Protein AF-A0A929GFA4-F1 (afdb_monomer_lite)

Radius of gyration: 17.67 Å; chains: 1; bounding box: 41×20×49 Å

pLDDT: mean 90.71, std 7.49, range [49.28, 97.69]

Foldseek 3Di:
DDDDWDKAADPDDCPPPDQQRHWIWTQDPVRDTDIDHPPPVVVQVVDPCSVCCPVCVPVNDPVLLVVLVVVVVVVVPVPDDPVVDDDDDVCCPVVVSVVSND

Sequence (102 aa):
MSEKPKIRFPKIDTQHLDQDEEYFYLIESNDKERKILFHEYAEIYKIMGLYEQLFYERLKCNSPSKVAEALKYALSQAQENFTELRVLDLGAGNGIMGEELR

Secondary structure (DSSP, 8-state):
-PPPPPEE--SS--TTS-TTT-EEEEE-TTS-EEEEETT-HHHHTTSTTHHIIIIIIIS---HHHHHHHHHHHHHHHTT--GGG-----TT-TTSHHHHHT-

Structure (mmCIF, N/CA/C/O backbone):
data_AF-A0A929GFA4-F1
#
_entry.id   AF-A0A929GFA4-F1
#
loop_
_atom_site.group_PDB
_atom_site.id
_atom_site.type_symbol
_atom_site.label_atom_id
_atom_site.label_alt_id
_atom_site.label_comp_id
_atom_site.label_asym_id
_atom_site.label_entity_id
_atom_site.label_seq_id
_atom_site.pdbx_PDB_ins_code
_atom_site.Cartn_x
_atom_site.Cartn_y
_atom_site.Cartn_z
_atom_site.occupancy
_atom_site.B_iso_or_equiv
_atom_site.auth_seq_id
_atom_site.auth_comp_id
_atom_site.auth_asym_id
_atom_site.auth_atom_id
_atom_site.pdbx_PDB_model_num
ATOM 1 N N . MET A 1 1 ? 21.297 2.222 4.475 1.00 49.28 1 MET A N 1
ATOM 2 C CA . MET A 1 1 ? 19.993 2.661 3.935 1.00 49.28 1 MET A CA 1
ATOM 3 C C . MET A 1 1 ? 19.913 2.147 2.516 1.00 49.28 1 MET A C 1
ATOM 5 O O . MET A 1 1 ? 20.766 2.519 1.723 1.00 49.28 1 MET A O 1
ATOM 9 N N . SER A 1 2 ? 18.994 1.227 2.232 1.00 64.94 2 SER A N 1
ATOM 10 C CA . SER A 1 2 ? 18.779 0.735 0.868 1.00 64.94 2 SER A CA 1
ATOM 11 C C . SER A 1 2 ? 18.242 1.874 -0.003 1.00 64.94 2 SER A C 1
ATOM 13 O O . SER A 1 2 ? 17.470 2.705 0.478 1.00 64.94 2 SER A O 1
ATOM 15 N N . GLU A 1 3 ? 18.688 1.955 -1.254 1.00 81.31 3 GLU A N 1
ATOM 16 C CA . GLU A 1 3 ? 18.220 2.965 -2.207 1.00 81.31 3 GLU A CA 1
ATOM 17 C C . GLU A 1 3 ? 16.723 2.758 -2.503 1.00 81.31 3 GLU A C 1
ATOM 19 O O . GLU A 1 3 ? 16.266 1.617 -2.606 1.00 81.31 3 GLU A O 1
ATOM 24 N N . LYS A 1 4 ? 15.942 3.845 -2.606 1.00 89.31 4 LYS A N 1
ATOM 25 C CA . LYS A 1 4 ? 14.504 3.744 -2.904 1.00 89.31 4 LYS A CA 1
ATOM 26 C C . LYS A 1 4 ? 14.287 3.175 -4.316 1.00 89.31 4 LYS A C 1
ATOM 28 O O . LYS A 1 4 ? 14.961 3.630 -5.245 1.00 89.31 4 LYS A O 1
ATOM 33 N N . PRO A 1 5 ? 13.319 2.260 -4.513 1.00 92.81 5 PRO A N 1
ATOM 34 C CA . PRO A 1 5 ? 12.939 1.786 -5.838 1.00 92.81 5 PRO A CA 1
ATOM 35 C C . PRO A 1 5 ? 12.612 2.934 -6.802 1.00 92.81 5 PRO A C 1
ATOM 37 O O . PRO A 1 5 ? 11.886 3.881 -6.479 1.00 92.81 5 PRO A O 1
ATOM 40 N N . LYS A 1 6 ? 13.127 2.845 -8.029 1.00 95.44 6 LYS A N 1
ATOM 41 C CA . LYS A 1 6 ? 12.794 3.793 -9.094 1.00 95.44 6 LYS A CA 1
ATOM 42 C C . LYS A 1 6 ? 11.482 3.362 -9.740 1.00 95.44 6 LYS A C 1
ATOM 44 O O . LYS A 1 6 ? 11.412 2.294 -10.340 1.00 95.44 6 LYS A O 1
ATOM 49 N N . ILE A 1 7 ? 10.451 4.197 -9.628 1.00 96.81 7 ILE A N 1
ATOM 50 C CA . ILE A 1 7 ? 9.124 3.916 -10.190 1.00 96.81 7 ILE A CA 1
ATOM 51 C C . ILE A 1 7 ? 8.631 5.042 -11.092 1.00 96.81 7 ILE A C 1
ATOM 53 O O . ILE A 1 7 ? 8.962 6.217 -10.895 1.00 96.81 7 ILE A O 1
ATOM 57 N N . ARG A 1 8 ? 7.770 4.695 -12.046 1.00 96.38 8 ARG A N 1
ATOM 58 C CA . ARG A 1 8 ? 7.103 5.649 -12.929 1.00 96.38 8 ARG A CA 1
ATOM 59 C C . ARG A 1 8 ? 5.649 5.255 -13.164 1.00 96.38 8 ARG A C 1
ATOM 61 O O . ARG A 1 8 ? 5.358 4.105 -13.469 1.00 96.38 8 ARG A O 1
ATOM 68 N N . PHE A 1 9 ? 4.750 6.228 -13.070 1.00 96.00 9 PHE A N 1
ATOM 69 C CA . PHE A 1 9 ? 3.349 6.043 -13.441 1.00 96.00 9 PHE A CA 1
ATOM 70 C C . PHE A 1 9 ? 3.157 6.157 -14.960 1.00 96.00 9 PHE A C 1
ATOM 72 O O . PHE A 1 9 ? 3.975 6.805 -15.630 1.00 96.00 9 PHE A O 1
ATOM 79 N N . PRO A 1 10 ? 2.115 5.524 -15.523 1.00 94.50 10 PRO A N 1
ATOM 80 C CA . PRO A 1 10 ? 1.748 5.730 -16.917 1.00 94.50 10 PRO A CA 1
ATOM 81 C C . PRO A 1 10 ? 1.530 7.221 -17.214 1.00 94.50 10 PRO A C 1
ATOM 83 O O . PRO A 1 10 ? 1.016 7.969 -16.390 1.00 94.50 10 PRO A O 1
ATOM 86 N N . LYS A 1 11 ? 1.955 7.658 -18.405 1.00 91.69 11 LYS A N 1
ATOM 87 C CA . LYS A 1 11 ? 1.758 9.039 -18.894 1.00 91.69 11 LYS A CA 1
ATOM 88 C C . LYS A 1 11 ? 0.461 9.213 -19.693 1.00 91.69 11 LYS A C 1
ATOM 90 O O . LYS A 1 11 ? 0.213 10.293 -20.218 1.00 91.69 11 LYS A O 1
ATOM 95 N N . ILE A 1 12 ? -0.298 8.135 -19.851 1.00 90.50 12 ILE A N 1
ATOM 96 C CA . ILE A 1 12 ? -1.580 8.115 -20.552 1.00 90.50 12 ILE A CA 1
ATOM 97 C C . ILE A 1 12 ? -2.713 8.345 -19.552 1.00 90.50 12 ILE A C 1
ATOM 99 O O . ILE A 1 12 ? -2.528 8.131 -18.353 1.00 90.50 12 ILE A O 1
ATOM 103 N N . ASP A 1 13 ? -3.875 8.767 -20.047 1.00 88.56 13 ASP A N 1
ATOM 104 C CA . ASP A 1 13 ? -5.080 8.765 -19.224 1.00 88.56 13 ASP A CA 1
ATOM 105 C C . ASP A 1 13 ? -5.430 7.321 -18.851 1.00 88.56 13 ASP A C 1
ATOM 107 O O . ASP A 1 13 ? -5.421 6.434 -19.702 1.00 88.56 13 ASP A O 1
ATOM 111 N N . THR A 1 14 ? -5.681 7.098 -17.568 1.00 88.81 14 THR A N 1
ATOM 112 C CA . THR A 1 14 ? -5.918 5.778 -16.972 1.00 88.81 14 THR A CA 1
ATOM 113 C C . THR A 1 14 ? -7.205 5.731 -16.158 1.00 88.81 14 THR A C 1
ATOM 115 O O . THR A 1 14 ? -7.504 4.706 -15.570 1.00 88.81 14 THR A O 1
ATOM 118 N N . GLN A 1 15 ? -8.020 6.793 -16.175 1.00 87.69 15 GLN A N 1
ATOM 119 C CA . GLN A 1 15 ? -9.286 6.849 -15.425 1.00 87.69 15 GLN A CA 1
ATOM 120 C C . GLN A 1 15 ? -10.327 5.808 -15.861 1.00 87.69 15 GLN A C 1
ATOM 122 O O . GLN A 1 15 ? -11.312 5.600 -15.162 1.00 87.69 15 GLN A O 1
ATOM 127 N N . HIS A 1 16 ? -10.140 5.211 -17.037 1.00 91.00 16 HIS A N 1
ATOM 128 C CA . HIS A 1 16 ? -11.007 4.170 -17.580 1.00 91.00 16 HIS A CA 1
ATOM 129 C C . HIS A 1 16 ? -10.553 2.754 -17.214 1.00 91.00 16 HIS A C 1
ATOM 131 O O . HIS A 1 16 ? -11.247 1.814 -17.582 1.00 91.00 16 HIS A O 1
ATOM 137 N N . LEU A 1 17 ? -9.381 2.604 -16.588 1.00 91.38 17 LEU A N 1
ATOM 138 C CA . LEU A 1 17 ? -8.891 1.302 -16.156 1.00 91.38 17 LEU A CA 1
ATOM 139 C C . LEU A 1 17 ? -9.694 0.838 -14.947 1.00 91.38 17 LEU A C 1
ATOM 141 O O . LEU A 1 17 ? -9.932 1.617 -14.020 1.00 91.38 17 LEU A O 1
ATOM 145 N N . ASP A 1 18 ? -10.064 -0.436 -14.951 1.00 91.44 18 ASP A N 1
ATOM 146 C CA . ASP A 1 18 ? -10.572 -1.085 -13.751 1.00 91.44 18 ASP A CA 1
ATOM 147 C C . ASP A 1 18 ? -9.430 -1.308 -12.745 1.00 91.44 18 ASP A C 1
ATOM 149 O O . ASP A 1 18 ? -8.245 -1.275 -13.086 1.00 91.44 18 ASP A O 1
ATOM 153 N N . GLN A 1 19 ? -9.780 -1.527 -11.475 1.00 84.12 19 GLN A N 1
ATOM 154 C CA . GLN A 1 19 ? -8.800 -1.646 -10.385 1.00 84.12 19 GLN A CA 1
ATOM 155 C C . GLN A 1 19 ? -7.751 -2.741 -10.649 1.00 84.12 19 GLN A C 1
ATOM 157 O O . GLN A 1 19 ? -6.571 -2.564 -10.355 1.00 84.12 19 GLN A O 1
ATOM 162 N N . ASP A 1 20 ? -8.147 -3.858 -11.258 1.00 90.44 20 ASP A N 1
ATOM 163 C CA . ASP A 1 20 ? -7.256 -4.963 -11.617 1.00 90.44 20 ASP A CA 1
ATOM 164 C C . ASP A 1 20 ? -6.400 -4.695 -12.867 1.00 90.44 20 ASP A C 1
ATOM 166 O O . ASP A 1 20 ? -5.459 -5.444 -13.139 1.00 90.44 20 ASP A O 1
ATOM 170 N N . GLU A 1 21 ? -6.657 -3.605 -13.590 1.00 93.62 21 GLU A N 1
ATOM 171 C CA . GLU A 1 21 ? -5.893 -3.180 -14.763 1.00 93.62 21 GLU A CA 1
ATOM 172 C C . GLU A 1 21 ? -4.880 -2.068 -14.453 1.00 93.62 21 GLU A C 1
ATOM 174 O O . GLU A 1 21 ? -3.940 -1.856 -15.232 1.00 93.62 21 GLU A O 1
ATOM 179 N N . GLU A 1 22 ? -5.038 -1.362 -13.328 1.00 94.94 22 GLU A N 1
ATOM 180 C CA . GLU A 1 22 ? -4.155 -0.275 -12.905 1.00 94.94 22 GLU A CA 1
ATOM 181 C C . GLU A 1 22 ? -2.714 -0.751 -12.674 1.00 94.94 22 GLU A C 1
ATOM 183 O O . GLU A 1 22 ? -2.448 -1.843 -12.160 1.00 94.94 22 GLU A O 1
ATOM 188 N N . TYR A 1 23 ? -1.738 0.080 -13.055 1.00 96.88 23 TYR A N 1
ATOM 189 C CA . TYR A 1 23 ? -0.342 -0.346 -13.100 1.00 96.88 23 TYR A CA 1
ATOM 190 C C . TYR A 1 23 ? 0.678 0.783 -12.950 1.00 96.88 23 TYR A C 1
ATOM 192 O O . TYR A 1 23 ? 0.403 1.967 -13.149 1.00 96.88 23 TYR A O 1
ATOM 200 N N . PHE A 1 24 ? 1.923 0.387 -12.691 1.00 97.38 24 PHE A N 1
ATOM 201 C CA . PHE A 1 24 ? 3.104 1.245 -12.737 1.00 97.38 24 PHE A CA 1
ATOM 202 C C . PHE A 1 24 ? 4.279 0.528 -13.405 1.00 97.38 24 PHE A C 1
ATOM 204 O O . PHE A 1 24 ? 4.239 -0.671 -13.685 1.00 97.38 24 PHE A O 1
ATOM 211 N N . TYR A 1 25 ? 5.340 1.284 -13.667 1.00 97.69 25 TYR A N 1
ATOM 212 C CA . TYR A 1 25 ? 6.609 0.759 -14.144 1.00 97.69 25 TYR A CA 1
ATOM 213 C C . TYR A 1 25 ? 7.648 0.815 -13.031 1.00 97.69 25 TYR A C 1
ATOM 215 O O . TYR A 1 25 ? 7.909 1.886 -12.476 1.00 97.69 25 TYR A O 1
ATOM 223 N N . LEU A 1 26 ? 8.268 -0.324 -12.747 1.00 97.19 26 LEU A N 1
ATOM 224 C CA . LEU A 1 26 ? 9.512 -0.411 -11.996 1.00 97.19 26 LEU A CA 1
ATOM 225 C C . LEU A 1 26 ? 10.684 -0.238 -12.970 1.00 97.19 26 LEU A C 1
ATOM 227 O O . LEU A 1 26 ? 10.734 -0.918 -13.995 1.00 97.19 26 LEU A O 1
ATOM 231 N N . ILE A 1 27 ? 11.610 0.667 -12.658 1.00 96.50 27 ILE A N 1
ATOM 232 C CA . ILE A 1 27 ? 12.831 0.883 -13.440 1.00 96.50 27 ILE A CA 1
ATOM 233 C C . ILE A 1 27 ? 13.946 0.040 -12.819 1.00 96.50 27 ILE A C 1
ATOM 235 O O . ILE A 1 27 ? 14.400 0.317 -11.706 1.00 96.50 27 ILE A O 1
ATOM 239 N N . GLU A 1 28 ? 14.358 -1.007 -13.525 1.00 92.06 28 GLU A N 1
ATOM 240 C CA . GLU A 1 28 ? 15.418 -1.915 -13.095 1.00 92.06 28 GLU A CA 1
ATOM 241 C C . GLU A 1 28 ? 16.808 -1.272 -13.237 1.00 92.06 28 GLU A C 1
ATOM 243 O O . GLU A 1 28 ? 16.994 -0.259 -13.910 1.00 92.06 28 GLU A O 1
ATOM 248 N N . SER A 1 29 ? 17.827 -1.877 -12.620 1.00 89.62 29 SER A N 1
ATOM 249 C CA . SER A 1 29 ? 19.209 -1.364 -12.635 1.00 89.62 29 SER A CA 1
ATOM 250 C C . SER A 1 29 ? 19.840 -1.273 -14.031 1.00 89.62 29 SER A C 1
ATOM 252 O O . SER A 1 29 ? 20.858 -0.612 -14.195 1.00 89.62 29 SER A O 1
ATOM 254 N N . ASN A 1 30 ? 19.265 -1.956 -15.020 1.00 92.38 30 ASN A N 1
ATOM 255 C CA . ASN A 1 30 ? 19.671 -1.939 -16.428 1.00 92.38 30 ASN A CA 1
ATOM 256 C C . ASN A 1 30 ? 18.843 -0.943 -17.274 1.00 92.38 30 ASN A C 1
ATOM 258 O O . ASN A 1 30 ? 18.817 -1.073 -18.497 1.00 92.38 30 ASN A O 1
ATOM 262 N N . ASP A 1 31 ? 18.115 -0.028 -16.623 1.00 92.44 31 ASP A N 1
ATOM 263 C CA . ASP A 1 31 ? 17.179 0.938 -17.213 1.00 92.44 31 ASP A CA 1
ATOM 264 C C . ASP A 1 31 ? 15.997 0.317 -17.982 1.00 92.44 31 ASP A C 1
ATOM 266 O O . ASP A 1 31 ? 1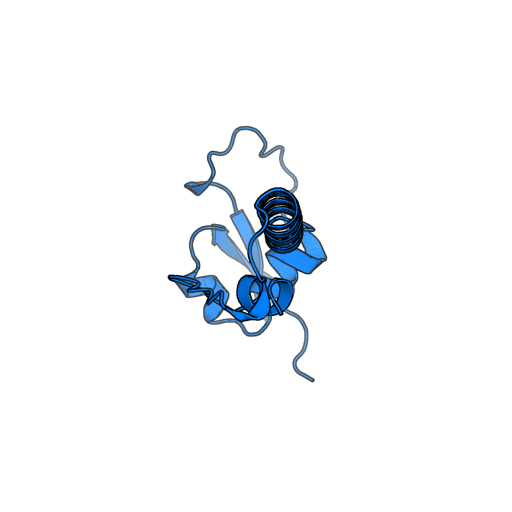5.263 1.018 -18.683 1.00 92.44 31 ASP A O 1
ATOM 270 N N . LYS A 1 32 ? 15.757 -0.994 -17.837 1.00 94.81 32 LYS A N 1
ATOM 271 C CA . LYS A 1 32 ? 14.545 -1.627 -18.359 1.00 94.81 32 LYS A CA 1
ATOM 272 C C . LYS A 1 32 ? 13.358 -1.344 -17.460 1.00 94.81 32 LYS A C 1
ATOM 274 O O . LYS A 1 32 ? 13.463 -1.238 -16.240 1.00 94.81 32 LYS A O 1
ATOM 279 N N . GLU A 1 33 ? 12.201 -1.276 -18.098 1.00 95.62 33 GLU A N 1
ATOM 280 C CA . GLU A 1 33 ? 10.935 -1.039 -17.431 1.00 95.62 33 GLU A CA 1
ATOM 281 C C . GLU A 1 33 ? 10.168 -2.344 -17.309 1.00 95.62 33 GLU A C 1
ATOM 283 O O . GLU A 1 33 ? 9.867 -3.002 -18.307 1.00 95.62 33 GLU A O 1
ATOM 288 N N . ARG A 1 34 ? 9.808 -2.692 -16.079 1.00 96.56 34 ARG A N 1
ATOM 289 C CA . ARG A 1 34 ? 8.902 -3.795 -15.792 1.00 96.56 34 ARG A CA 1
ATOM 290 C C . ARG A 1 34 ? 7.542 -3.229 -15.405 1.00 96.56 34 ARG A C 1
ATOM 292 O O . ARG A 1 34 ? 7.438 -2.504 -14.418 1.00 96.56 34 ARG A O 1
ATOM 299 N N . LYS A 1 35 ? 6.506 -3.555 -16.182 1.00 96.81 35 LYS A N 1
ATOM 300 C CA . LYS A 1 35 ? 5.112 -3.258 -15.823 1.00 96.81 35 LYS A CA 1
ATOM 301 C C . LYS A 1 35 ? 4.684 -4.193 -14.687 1.00 96.81 35 LYS A C 1
ATOM 303 O O . LYS A 1 35 ? 4.907 -5.396 -14.792 1.00 96.81 35 LYS A O 1
ATOM 308 N N . ILE A 1 36 ? 4.101 -3.630 -13.634 1.00 97.12 36 ILE A N 1
ATOM 309 C CA . ILE A 1 36 ? 3.534 -4.354 -12.489 1.00 97.12 36 ILE A CA 1
ATOM 310 C C . ILE A 1 36 ? 2.148 -3.764 -12.219 1.00 97.12 36 ILE A C 1
ATOM 312 O O . ILE A 1 36 ? 2.004 -2.535 -12.191 1.00 97.12 36 ILE A O 1
ATOM 316 N N . LEU A 1 37 ? 1.139 -4.616 -12.057 1.00 96.94 37 LEU A N 1
ATOM 317 C CA . LEU A 1 37 ? -0.217 -4.188 -11.705 1.00 96.94 37 LEU A CA 1
ATOM 318 C C . LEU A 1 37 ? -0.294 -3.849 -10.211 1.00 96.94 37 LEU A C 1
ATOM 320 O O . LEU A 1 37 ? 0.405 -4.449 -9.392 1.00 96.94 37 LEU A O 1
ATOM 324 N N . PHE A 1 38 ? -1.164 -2.920 -9.817 1.00 95.38 38 PHE A N 1
ATOM 325 C CA . PHE A 1 38 ? -1.317 -2.554 -8.401 1.00 95.38 38 PHE A CA 1
ATOM 326 C C . PHE A 1 38 ? -1.818 -3.707 -7.527 1.00 95.38 38 PHE A C 1
ATOM 328 O O . PHE A 1 38 ? -1.460 -3.773 -6.352 1.00 95.38 38 PHE A O 1
ATOM 335 N N . HIS A 1 39 ? -2.557 -4.652 -8.109 1.00 93.62 39 HIS A N 1
ATOM 336 C CA . HIS A 1 39 ? -3.064 -5.838 -7.418 1.00 93.62 39 HIS A CA 1
ATOM 337 C C . HIS A 1 39 ? -2.083 -7.025 -7.412 1.00 93.62 39 HIS A C 1
ATOM 339 O O . HIS A 1 39 ? -2.340 -8.037 -6.759 1.00 93.62 39 HIS A O 1
ATOM 345 N N . GLU A 1 40 ? -0.913 -6.910 -8.052 1.00 95.12 40 GLU A N 1
ATOM 346 C CA . GLU A 1 40 ? 0.166 -7.903 -7.958 1.00 95.12 40 GLU A CA 1
ATOM 347 C C . GLU A 1 40 ? 0.969 -7.736 -6.653 1.00 95.12 40 GLU A C 1
ATOM 349 O O . GLU A 1 40 ? 2.194 -7.590 -6.649 1.00 95.12 40 GLU A O 1
ATOM 354 N N . TYR A 1 41 ? 0.285 -7.785 -5.505 1.00 92.62 41 TYR A N 1
ATOM 355 C CA . TYR A 1 41 ? 0.896 -7.591 -4.183 1.00 92.62 41 TYR A CA 1
ATOM 356 C C . TYR A 1 41 ? 2.064 -8.543 -3.915 1.00 92.62 41 TYR A C 1
ATOM 358 O O . TYR A 1 41 ? 3.051 -8.153 -3.294 1.00 92.62 41 TYR A O 1
ATOM 366 N N . ALA A 1 42 ? 1.993 -9.775 -4.426 1.00 93.38 42 ALA A N 1
ATOM 367 C CA . ALA A 1 42 ? 3.076 -10.747 -4.309 1.00 93.38 42 ALA A CA 1
ATOM 368 C C . ALA A 1 42 ? 4.381 -10.262 -4.965 1.00 93.38 42 ALA A C 1
ATOM 370 O O . ALA A 1 42 ? 5.460 -10.585 -4.476 1.00 93.38 42 ALA A O 1
ATOM 371 N N . GLU A 1 43 ? 4.305 -9.484 -6.048 1.00 95.06 43 GLU A N 1
ATOM 372 C CA . GLU A 1 43 ? 5.478 -8.880 -6.687 1.00 95.06 43 GLU A CA 1
ATOM 373 C C . GLU A 1 43 ? 5.930 -7.623 -5.947 1.00 95.06 43 GLU A C 1
ATOM 375 O O . GLU A 1 43 ? 7.125 -7.442 -5.717 1.00 95.06 43 GLU A O 1
ATOM 380 N N . ILE A 1 44 ? 4.982 -6.787 -5.517 1.00 95.00 44 ILE A N 1
ATOM 381 C CA . ILE A 1 44 ? 5.274 -5.548 -4.788 1.00 95.00 44 ILE A CA 1
ATOM 382 C C . ILE A 1 44 ? 6.004 -5.850 -3.471 1.00 95.00 44 ILE A C 1
ATOM 384 O O . ILE A 1 44 ? 7.032 -5.237 -3.188 1.00 95.00 44 ILE A O 1
ATOM 388 N N . TYR A 1 45 ? 5.541 -6.838 -2.697 1.00 92.88 45 TYR A N 1
ATOM 389 C CA . TYR A 1 45 ? 6.136 -7.195 -1.405 1.00 92.88 45 TYR A CA 1
ATOM 390 C C . TYR A 1 45 ? 7.514 -7.859 -1.498 1.00 92.88 45 TYR A C 1
ATOM 392 O O . TYR A 1 45 ? 8.235 -7.897 -0.501 1.00 92.88 45 TYR A O 1
ATOM 400 N N . LYS A 1 46 ? 7.936 -8.338 -2.677 1.00 93.81 46 LYS A N 1
ATOM 401 C CA . LYS A 1 46 ? 9.319 -8.811 -2.878 1.00 93.81 46 LYS A CA 1
ATOM 402 C C . LYS A 1 46 ? 10.332 -7.669 -2.817 1.00 93.81 46 LYS A C 1
ATOM 404 O O . LYS A 1 46 ? 11.518 -7.920 -2.606 1.00 93.81 46 LYS A O 1
ATOM 409 N N . ILE A 1 47 ? 9.886 -6.429 -3.018 1.00 93.69 47 ILE A N 1
ATOM 410 C CA . ILE A 1 47 ? 10.741 -5.250 -3.081 1.00 93.69 47 ILE A CA 1
ATOM 411 C C . ILE A 1 47 ? 10.505 -4.417 -1.825 1.00 93.69 47 ILE A C 1
ATOM 413 O O . ILE A 1 47 ? 9.470 -3.778 -1.646 1.00 93.69 47 ILE A O 1
ATOM 417 N N . MET A 1 48 ? 11.503 -4.415 -0.946 1.00 92.31 48 MET A N 1
ATOM 418 C CA . MET A 1 48 ? 11.452 -3.695 0.321 1.00 92.31 48 MET A CA 1
ATOM 419 C C . MET A 1 48 ? 11.143 -2.203 0.114 1.00 92.31 48 MET A C 1
ATOM 421 O O . MET A 1 48 ? 11.836 -1.520 -0.640 1.00 92.31 48 MET A O 1
ATOM 425 N N . GLY A 1 49 ? 10.119 -1.702 0.808 1.00 92.31 49 GLY A N 1
ATOM 426 C CA . GLY A 1 49 ? 9.709 -0.294 0.782 1.00 92.31 49 GLY A CA 1
ATOM 427 C C . GLY A 1 49 ? 8.875 0.124 -0.434 1.00 92.31 49 GLY A C 1
ATOM 428 O O . GLY A 1 49 ? 8.448 1.277 -0.506 1.00 92.31 49 GLY A O 1
ATOM 429 N N . LEU A 1 50 ? 8.644 -0.770 -1.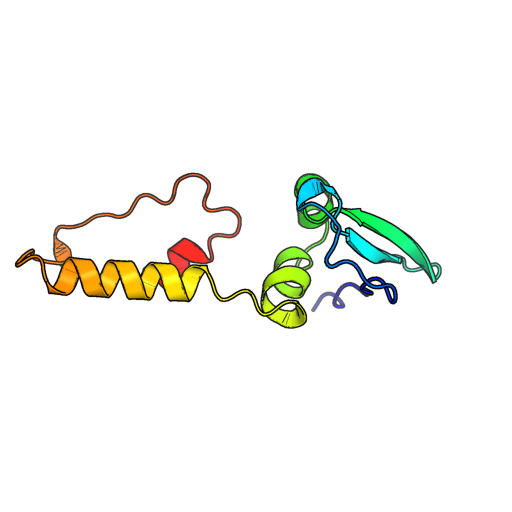405 1.00 95.19 50 LEU A N 1
ATOM 430 C CA . LEU A 1 50 ? 7.920 -0.420 -2.627 1.00 95.19 50 LEU A CA 1
ATOM 431 C C . LEU A 1 50 ? 6.438 -0.145 -2.361 1.00 95.19 50 LEU A C 1
ATOM 433 O O . LEU A 1 50 ? 5.890 0.795 -2.931 1.00 95.19 50 LEU A O 1
ATOM 437 N N . TYR A 1 51 ? 5.802 -0.927 -1.487 1.00 94.94 51 TYR A N 1
ATOM 438 C CA . TYR A 1 51 ? 4.394 -0.749 -1.129 1.00 94.94 51 TYR A CA 1
ATOM 439 C C . TYR A 1 51 ? 4.153 0.623 -0.481 1.00 94.94 51 TYR A C 1
ATOM 441 O O . TYR A 1 51 ? 3.281 1.381 -0.908 1.00 94.94 51 TYR A O 1
ATOM 449 N N . GLU A 1 52 ? 4.981 0.982 0.500 1.00 93.56 52 GLU A N 1
ATOM 450 C CA . GLU A 1 52 ? 4.919 2.256 1.216 1.00 93.56 52 GLU A CA 1
ATOM 451 C C . GLU A 1 52 ? 5.154 3.433 0.266 1.00 93.56 52 GLU A C 1
ATOM 453 O O . GLU A 1 52 ? 4.376 4.392 0.239 1.00 93.56 52 GLU A O 1
ATOM 458 N N . GLN A 1 53 ? 6.193 3.338 -0.568 1.00 95.31 53 GLN A N 1
ATOM 459 C CA . GLN A 1 53 ? 6.499 4.361 -1.561 1.00 95.31 53 GLN A CA 1
ATOM 460 C C . GLN A 1 53 ? 5.343 4.548 -2.548 1.00 95.31 53 GLN A C 1
ATOM 462 O O . GLN A 1 53 ? 4.975 5.681 -2.861 1.00 95.31 53 GLN A O 1
ATOM 467 N N . LEU A 1 54 ? 4.782 3.453 -3.061 1.00 95.44 54 LEU A N 1
ATOM 468 C CA . LEU A 1 54 ? 3.749 3.495 -4.084 1.00 95.44 54 LEU A CA 1
ATOM 469 C C . LEU A 1 54 ? 2.458 4.102 -3.536 1.00 95.44 54 LEU A C 1
ATOM 471 O O . LEU A 1 54 ? 2.009 5.140 -4.024 1.00 95.44 54 LEU A O 1
ATOM 475 N N . PHE A 1 55 ? 1.890 3.486 -2.502 1.00 94.44 55 PHE A N 1
ATOM 476 C CA . PHE A 1 55 ? 0.550 3.825 -2.042 1.00 94.44 55 PHE A CA 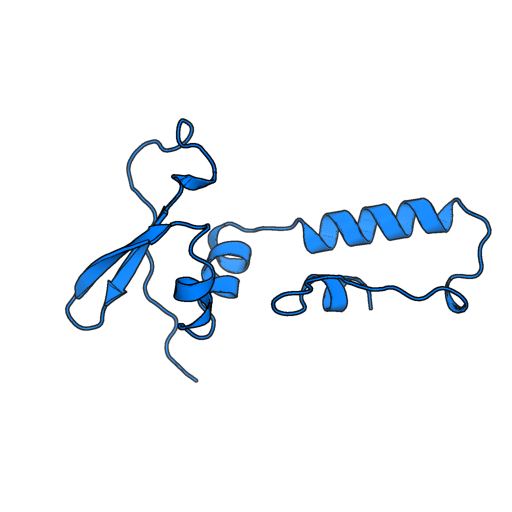1
ATOM 477 C C . PHE A 1 55 ? 0.540 5.046 -1.124 1.00 94.44 55 PHE A C 1
ATOM 479 O O . PHE A 1 55 ? -0.291 5.930 -1.308 1.00 94.44 55 PHE A O 1
ATOM 486 N N . TYR A 1 56 ? 1.482 5.167 -0.190 1.00 92.38 56 TYR A N 1
ATOM 487 C CA . TYR A 1 56 ? 1.440 6.223 0.830 1.00 92.38 56 TYR A CA 1
ATOM 488 C C . TYR A 1 56 ? 2.252 7.450 0.430 1.00 92.38 56 TYR A C 1
ATOM 490 O O . TYR A 1 56 ? 1.783 8.583 0.553 1.00 92.38 56 TYR A O 1
ATOM 498 N N . GLU A 1 57 ? 3.464 7.266 -0.097 1.00 93.94 57 GLU A N 1
ATOM 499 C CA . GLU A 1 57 ? 4.303 8.415 -0.443 1.00 93.94 57 GLU A CA 1
ATOM 500 C C . 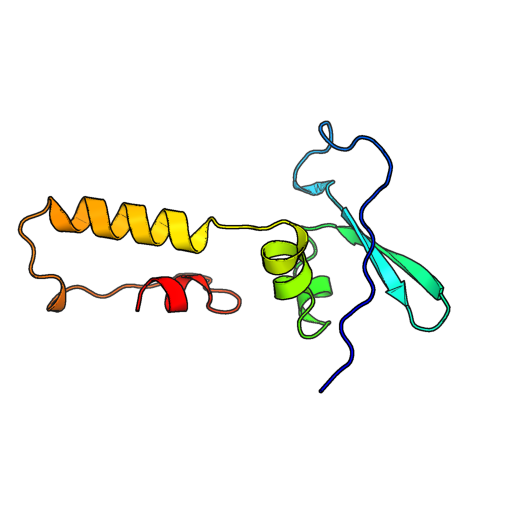GLU A 1 57 ? 3.899 9.061 -1.770 1.00 93.94 57 GLU A C 1
ATOM 502 O O . GLU A 1 57 ? 3.930 10.289 -1.880 1.00 93.94 57 GLU A O 1
ATOM 507 N N . ARG A 1 58 ? 3.558 8.261 -2.786 1.00 95.12 58 ARG A N 1
ATOM 508 C CA . ARG A 1 58 ? 3.348 8.738 -4.161 1.00 95.12 58 ARG A CA 1
ATOM 509 C C . ARG A 1 58 ? 1.874 8.924 -4.493 1.00 95.12 58 ARG A C 1
ATOM 511 O O . ARG A 1 58 ? 1.518 10.010 -4.938 1.00 95.12 58 ARG A O 1
ATOM 518 N N . LEU A 1 59 ? 1.043 7.912 -4.245 1.00 93.44 59 LEU A N 1
ATOM 519 C CA . LEU A 1 59 ? -0.408 7.977 -4.467 1.00 93.44 59 LEU A CA 1
ATOM 520 C C . LEU A 1 59 ? -1.171 8.638 -3.311 1.00 93.44 59 LEU A C 1
ATOM 522 O O . LEU A 1 59 ? -2.343 8.958 -3.469 1.00 93.44 59 LEU A O 1
ATOM 526 N N . LYS A 1 60 ? -0.504 8.901 -2.179 1.00 94.75 60 LYS A N 1
ATOM 527 C CA . LYS A 1 60 ? -1.077 9.614 -1.023 1.00 94.75 60 LYS A CA 1
ATOM 528 C C . LYS A 1 60 ? -2.328 8.943 -0.448 1.00 94.75 60 LYS A C 1
ATOM 530 O O . LYS A 1 60 ? -3.241 9.628 0.010 1.00 94.75 60 LYS A O 1
ATOM 535 N N . CYS A 1 61 ? -2.352 7.611 -0.438 1.00 93.19 61 CYS A N 1
ATOM 536 C CA . CYS A 1 61 ? -3.374 6.836 0.250 1.00 93.19 61 CYS A CA 1
ATOM 537 C C . CYS A 1 61 ? -3.483 7.291 1.711 1.00 93.19 61 CYS A C 1
ATOM 539 O O . CYS A 1 61 ? -2.490 7.340 2.439 1.00 93.19 61 CYS A O 1
ATOM 541 N N . ASN A 1 62 ? -4.702 7.627 2.124 1.00 93.69 62 ASN A N 1
ATOM 542 C CA . ASN A 1 62 ? -5.036 8.089 3.469 1.00 93.69 62 ASN A CA 1
ATOM 543 C C . ASN A 1 62 ? -6.150 7.248 4.117 1.00 93.69 62 ASN A C 1
ATOM 545 O O . ASN A 1 62 ? -6.664 7.617 5.174 1.00 93.69 62 ASN A O 1
ATOM 549 N N . SER A 1 63 ? -6.524 6.124 3.495 1.00 91.81 63 SER A N 1
ATOM 550 C CA . SER A 1 63 ? -7.624 5.272 3.947 1.00 91.81 63 SER A CA 1
ATOM 551 C C . SER A 1 63 ? -7.449 4.765 5.382 1.00 91.81 63 SER A C 1
ATOM 553 O O . SER A 1 63 ? -8.424 4.863 6.124 1.00 91.81 63 SER A O 1
ATOM 555 N N . PRO A 1 64 ? -6.260 4.304 5.833 1.00 93.50 64 PRO A N 1
ATOM 556 C CA . PRO A 1 64 ? -6.098 3.830 7.210 1.00 93.50 64 PRO A CA 1
ATOM 557 C C . PRO A 1 64 ? -6.449 4.894 8.254 1.00 93.50 64 PRO A C 1
ATOM 559 O O . PRO A 1 64 ? -7.275 4.653 9.131 1.00 93.50 64 PRO A O 1
ATOM 562 N N . SER A 1 65 ? -5.924 6.110 8.081 1.00 94.81 65 SER A N 1
ATOM 563 C CA . SER A 1 65 ? -6.221 7.244 8.959 1.00 94.81 65 SER A CA 1
ATOM 564 C C . SER A 1 65 ? -7.709 7.612 8.931 1.00 94.81 65 SER A C 1
ATOM 566 O O . SER A 1 65 ? -8.337 7.764 9.976 1.00 94.81 65 SER A O 1
ATOM 568 N N . LYS A 1 66 ? -8.329 7.657 7.742 1.00 96.25 66 LYS A N 1
ATOM 569 C CA . LYS A 1 66 ? -9.767 7.954 7.606 1.00 96.25 66 LYS A CA 1
ATOM 570 C C . LYS A 1 66 ? -10.656 6.921 8.295 1.00 96.25 66 LYS A C 1
ATOM 572 O O . LYS A 1 66 ? -11.643 7.290 8.930 1.00 96.25 66 LYS A O 1
ATOM 577 N N . VAL A 1 67 ? -10.316 5.640 8.181 1.00 94.94 67 VAL A N 1
ATOM 578 C CA . VAL A 1 67 ? -11.050 4.551 8.836 1.00 94.94 67 VAL A CA 1
ATOM 579 C C . VAL A 1 67 ? -10.861 4.608 10.353 1.00 94.94 67 VAL A C 1
ATOM 581 O O . VAL A 1 67 ? -11.844 4.489 11.084 1.00 94.94 67 VAL A O 1
ATOM 584 N N . ALA A 1 68 ? -9.640 4.852 10.836 1.00 94.19 68 ALA A N 1
ATOM 585 C CA . ALA A 1 68 ? -9.359 4.999 12.263 1.00 94.19 68 ALA A CA 1
ATOM 586 C C . ALA A 1 68 ? -10.126 6.185 12.877 1.00 94.19 68 ALA A C 1
ATOM 588 O O . ALA A 1 68 ? -10.766 6.040 13.921 1.00 94.19 68 ALA A O 1
ATOM 589 N N . GLU A 1 69 ? -10.142 7.338 12.197 1.00 95.06 69 GLU A N 1
ATOM 590 C CA . GLU A 1 69 ? -10.926 8.517 12.589 1.00 95.06 69 GLU A CA 1
ATOM 591 C C . GLU A 1 69 ? -12.425 8.201 12.675 1.00 95.06 69 GLU A C 1
ATOM 593 O O . GLU A 1 69 ? -13.076 8.538 13.668 1.00 95.06 69 GLU A O 1
ATOM 598 N N . ALA A 1 70 ? -12.976 7.529 11.659 1.00 94.44 70 ALA A N 1
ATOM 599 C CA . ALA A 1 70 ? -14.388 7.160 11.623 1.00 94.44 70 ALA A CA 1
ATOM 600 C C . ALA A 1 70 ? -14.757 6.190 12.756 1.00 94.44 70 ALA A C 1
ATOM 602 O O . ALA A 1 70 ? -15.779 6.378 13.421 1.00 94.44 70 ALA A O 1
ATOM 603 N N . LEU A 1 71 ? -13.908 5.193 13.022 1.00 91.75 71 LEU A N 1
ATOM 604 C CA . LEU A 1 71 ? -14.103 4.254 14.124 1.00 91.75 71 LEU A CA 1
ATOM 605 C C . LEU A 1 71 ? -14.070 4.974 15.476 1.00 91.75 71 LEU A C 1
ATOM 607 O O . LEU A 1 71 ? -14.965 4.784 16.299 1.00 91.75 71 LEU A O 1
ATOM 611 N N . LYS A 1 72 ? -13.081 5.846 15.692 1.00 89.50 72 LYS A N 1
ATOM 612 C CA . LYS A 1 72 ? -12.967 6.650 16.915 1.00 89.50 72 LYS A CA 1
ATOM 613 C C . LYS A 1 72 ? -14.192 7.535 17.125 1.00 89.50 72 LYS A C 1
ATOM 615 O O . LYS A 1 72 ? -14.685 7.644 18.247 1.00 89.50 72 LYS A O 1
ATOM 620 N N . TYR A 1 73 ? -14.704 8.142 16.055 1.00 91.44 73 TYR A N 1
ATOM 621 C CA . TYR A 1 73 ? -15.923 8.938 16.118 1.00 91.44 73 TYR A CA 1
ATOM 622 C C . TYR A 1 73 ? -17.125 8.081 16.532 1.00 91.44 73 TYR A C 1
ATOM 624 O O . TYR A 1 73 ? -17.797 8.427 17.502 1.00 91.44 73 TYR A O 1
ATOM 632 N N . ALA A 1 74 ? -17.356 6.941 15.879 1.00 90.81 74 ALA A N 1
ATOM 633 C CA . ALA A 1 74 ? -18.465 6.049 16.213 1.00 90.81 74 ALA A CA 1
ATOM 634 C C . ALA A 1 74 ? -18.401 5.552 17.669 1.00 90.81 74 ALA A C 1
ATOM 636 O O . ALA A 1 74 ? -19.407 5.584 18.378 1.00 90.81 74 ALA A O 1
ATOM 637 N N . LEU A 1 75 ? -17.210 5.174 18.141 1.00 88.31 75 LEU A N 1
ATOM 638 C CA . LEU A 1 75 ? -16.997 4.749 19.525 1.00 88.31 75 LEU A CA 1
ATOM 639 C C . LEU A 1 75 ? -17.207 5.880 20.534 1.00 88.31 75 LEU A C 1
ATOM 641 O O . LEU A 1 75 ? -17.677 5.609 21.624 1.00 88.31 75 LEU A O 1
ATOM 645 N N . SER A 1 76 ? -16.921 7.140 20.190 1.00 86.2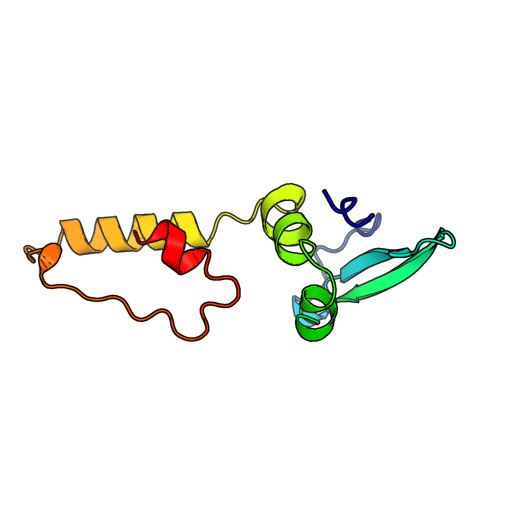5 76 SER A N 1
ATOM 646 C CA . SER A 1 76 ? -17.187 8.271 21.096 1.00 86.25 76 SER A CA 1
ATOM 647 C C . SER A 1 76 ? -18.680 8.519 21.348 1.00 86.25 76 SER A C 1
ATOM 649 O O . SER A 1 76 ? -19.039 9.172 22.325 1.00 86.25 76 SER A O 1
ATOM 651 N N . GLN A 1 77 ? -19.544 8.045 20.442 1.00 87.75 77 GLN A N 1
ATOM 652 C CA . GLN A 1 77 ? -20.998 8.198 20.538 1.00 87.75 77 GLN A CA 1
ATOM 653 C C . GLN A 1 77 ? -21.661 7.034 21.283 1.00 87.75 77 GLN A C 1
ATOM 655 O O . GLN A 1 77 ? -22.705 7.218 21.907 1.00 87.75 77 GLN A O 1
ATOM 660 N N . ALA A 1 78 ? -21.064 5.843 21.238 1.00 79.88 78 ALA A N 1
ATOM 661 C CA . ALA A 1 78 ? -21.429 4.748 22.122 1.00 79.88 78 ALA A CA 1
ATOM 662 C C . ALA A 1 78 ? -20.821 5.045 23.504 1.00 79.88 78 ALA A C 1
ATOM 664 O O . ALA A 1 78 ? -19.627 5.286 23.602 1.00 79.88 78 ALA A O 1
ATOM 665 N N . GLN A 1 79 ? -21.600 5.078 24.585 1.00 68.56 79 GLN A N 1
ATOM 666 C CA . GLN A 1 79 ? -21.107 5.343 25.954 1.00 68.56 79 GLN A CA 1
ATOM 667 C C . GLN A 1 79 ? -20.250 4.187 26.533 1.00 68.56 79 GLN A C 1
ATOM 669 O O . GLN A 1 79 ? -20.405 3.804 27.688 1.00 68.56 79 GLN A O 1
ATOM 674 N N . GLU A 1 80 ? -19.357 3.611 25.732 1.00 69.94 80 GLU A N 1
ATOM 675 C CA . GLU A 1 80 ? -18.541 2.447 26.062 1.00 69.94 80 GLU A CA 1
ATOM 676 C C . GLU A 1 80 ? -17.146 2.861 26.546 1.00 69.94 80 GLU A C 1
ATOM 678 O O . GLU A 1 80 ? -16.524 3.797 26.030 1.00 69.94 80 GLU A O 1
ATOM 683 N N . ASN A 1 81 ? -16.611 2.127 27.523 1.00 71.00 81 ASN A N 1
ATOM 684 C CA . ASN A 1 81 ? -15.249 2.342 28.002 1.00 71.00 81 ASN A CA 1
ATOM 685 C C . ASN A 1 81 ? -14.240 1.817 26.972 1.00 71.00 81 ASN A C 1
ATOM 687 O O . ASN A 1 81 ? -14.005 0.614 26.859 1.00 71.00 81 ASN A O 1
ATOM 691 N N . PHE A 1 82 ? -13.571 2.729 26.264 1.00 71.69 82 PHE A N 1
ATOM 692 C CA . PHE A 1 82 ? -12.587 2.413 25.217 1.00 71.69 82 PHE A CA 1
ATOM 693 C C . PHE A 1 82 ? -11.502 1.402 25.650 1.00 71.69 82 PHE A C 1
ATOM 695 O O . PHE A 1 82 ? -11.035 0.600 24.846 1.00 71.69 82 PHE A O 1
ATOM 702 N N . THR A 1 83 ? -11.124 1.387 26.932 1.00 77.56 83 THR A N 1
ATOM 703 C CA . THR A 1 83 ? -10.097 0.492 27.501 1.00 77.56 83 THR A CA 1
ATOM 704 C C . THR A 1 83 ? -10.494 -0.989 27.546 1.00 77.56 83 THR A C 1
ATOM 706 O O . THR A 1 83 ? -9.630 -1.866 27.668 1.00 77.56 83 THR A O 1
ATOM 709 N N . GLU A 1 84 ? -11.787 -1.287 27.452 1.00 84.94 84 GLU A N 1
ATOM 710 C CA . GLU A 1 84 ? -12.329 -2.651 27.489 1.00 84.94 84 GLU A CA 1
ATOM 711 C C . GLU A 1 84 ? -12.411 -3.280 26.090 1.00 84.94 84 GLU A C 1
ATOM 713 O O . GLU A 1 84 ? -12.573 -4.493 25.955 1.00 84.94 84 GLU A O 1
ATOM 718 N N . LEU A 1 85 ? -12.217 -2.477 25.041 1.00 87.62 85 LEU A N 1
ATOM 719 C CA . LEU A 1 85 ? -12.287 -2.923 23.657 1.00 87.62 85 LEU A CA 1
ATOM 720 C C . LEU A 1 85 ? -10.960 -3.534 23.188 1.00 87.62 85 LEU A C 1
ATOM 722 O O . LEU A 1 85 ? -9.872 -3.230 23.689 1.00 87.62 85 LEU A O 1
ATOM 726 N N . ARG A 1 86 ? -11.049 -4.432 22.207 1.00 89.12 86 ARG A N 1
ATOM 727 C CA . ARG A 1 86 ? -9.909 -5.041 21.513 1.00 89.12 86 ARG A CA 1
ATOM 728 C C . ARG A 1 86 ? -10.176 -4.998 20.017 1.00 89.12 86 ARG A C 1
ATOM 730 O O . ARG A 1 86 ? -11.302 -5.250 19.595 1.00 89.12 86 ARG A O 1
ATOM 737 N N . VAL A 1 87 ? -9.144 -4.703 19.232 1.00 89.69 87 VAL A N 1
ATOM 738 C CA . VAL A 1 87 ? -9.239 -4.675 17.771 1.00 89.69 87 VAL A CA 1
ATOM 739 C C . VAL A 1 87 ? -8.514 -5.879 17.184 1.00 89.69 87 VAL A C 1
ATOM 741 O O . VAL A 1 87 ? -7.415 -6.224 17.616 1.00 89.69 87 VAL A O 1
ATOM 744 N N . LEU A 1 88 ? -9.146 -6.514 16.200 1.00 92.38 88 LEU A N 1
ATOM 745 C CA . LEU A 1 88 ? -8.560 -7.556 15.368 1.00 92.38 88 LEU A CA 1
ATOM 746 C C . LEU A 1 88 ? -8.510 -7.046 13.925 1.00 92.38 88 LEU A C 1
ATOM 748 O O . LEU A 1 88 ? -9.554 -6.887 13.298 1.00 92.38 88 LEU A O 1
ATOM 752 N N . ASP A 1 89 ? -7.304 -6.806 13.414 1.00 92.44 89 ASP A N 1
ATOM 753 C CA . ASP A 1 89 ? -7.065 -6.416 12.022 1.00 92.44 89 ASP A CA 1
ATOM 754 C C . ASP A 1 89 ? -6.777 -7.666 11.175 1.00 92.44 89 ASP A C 1
ATOM 756 O O . ASP A 1 89 ? -5.666 -8.210 11.160 1.00 92.44 89 ASP A O 1
ATOM 760 N N . LEU A 1 90 ? -7.825 -8.198 10.544 1.00 93.19 90 LEU A N 1
ATOM 761 C CA . LEU A 1 90 ? -7.727 -9.413 9.745 1.00 93.19 90 LEU A CA 1
ATOM 762 C C . LEU A 1 90 ? -7.077 -9.101 8.395 1.00 93.19 90 LEU A C 1
ATOM 764 O O . LEU A 1 90 ? -7.654 -8.405 7.567 1.00 93.19 90 LEU A O 1
ATOM 768 N N . GLY A 1 91 ? -5.905 -9.688 8.148 1.00 89.62 91 GLY A N 1
ATOM 769 C CA . GLY A 1 91 ? -5.159 -9.418 6.919 1.00 89.62 91 GLY A CA 1
ATOM 770 C C . GLY A 1 91 ? -4.427 -8.076 6.951 1.00 89.62 91 GLY A C 1
ATOM 771 O O . GLY A 1 91 ? -4.315 -7.430 5.917 1.00 89.62 91 GLY A O 1
ATOM 772 N N . ALA A 1 92 ? -3.884 -7.699 8.115 1.00 90.00 92 ALA A N 1
ATOM 773 C CA . ALA A 1 92 ? -3.215 -6.421 8.392 1.00 90.00 92 ALA A CA 1
ATOM 774 C C . ALA A 1 92 ? -2.077 -6.010 7.429 1.00 90.00 92 ALA A C 1
ATOM 776 O O . ALA A 1 92 ? -1.568 -4.893 7.515 1.00 90.00 92 ALA A O 1
ATOM 777 N N . GLY A 1 93 ? -1.632 -6.893 6.528 1.00 88.00 93 GLY A N 1
ATOM 778 C CA . GLY A 1 93 ? -0.589 -6.599 5.548 1.00 88.00 93 GLY A CA 1
ATOM 779 C C . GLY A 1 93 ? 0.706 -6.143 6.222 1.00 88.00 93 GLY A C 1
ATOM 780 O O . GLY A 1 93 ? 1.283 -6.868 7.029 1.00 88.00 93 GLY A O 1
ATOM 781 N N . ASN A 1 94 ? 1.154 -4.927 5.906 1.00 88.06 94 ASN A N 1
ATOM 782 C CA . ASN A 1 94 ? 2.334 -4.308 6.518 1.00 88.06 94 ASN A CA 1
ATOM 783 C C . ASN A 1 94 ? 2.052 -3.610 7.868 1.00 88.06 94 ASN A C 1
ATOM 785 O O . ASN A 1 94 ? 2.938 -2.958 8.414 1.00 88.06 94 ASN A O 1
ATOM 789 N N . GLY A 1 95 ? 0.839 -3.744 8.412 1.00 91.19 95 GLY A N 1
ATOM 790 C CA . GLY A 1 95 ? 0.474 -3.306 9.760 1.00 91.19 95 GLY A CA 1
ATOM 791 C C . GLY A 1 95 ? 0.099 -1.831 9.900 1.00 9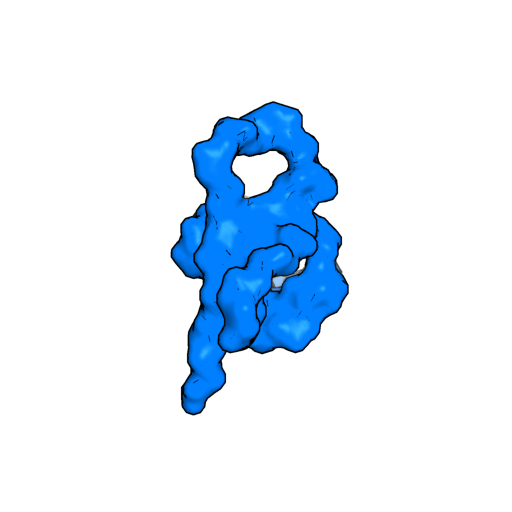1.19 95 GLY A C 1
ATOM 792 O O . GLY A 1 95 ? -0.120 -1.385 11.023 1.00 91.19 95 GLY A O 1
ATOM 793 N N . ILE A 1 96 ? -0.007 -1.069 8.805 1.00 91.62 96 ILE A N 1
ATOM 794 C CA . ILE A 1 96 ? -0.294 0.377 8.876 1.00 91.62 96 ILE A CA 1
ATOM 795 C C . ILE A 1 96 ? -1.640 0.669 9.549 1.00 91.62 96 ILE A C 1
ATOM 797 O O . ILE A 1 96 ? -1.731 1.603 10.337 1.00 91.62 96 ILE A O 1
ATOM 801 N N . MET A 1 97 ? -2.678 -0.129 9.281 1.00 93.81 97 MET A N 1
ATOM 802 C CA . MET A 1 97 ? -3.971 0.058 9.947 1.00 93.81 97 MET A CA 1
ATOM 803 C C . MET A 1 97 ? -3.848 -0.151 11.463 1.00 93.81 97 MET A C 1
ATOM 805 O O . MET A 1 97 ? -4.370 0.647 12.234 1.00 93.81 97 MET A O 1
ATOM 809 N N . GLY A 1 98 ? -3.104 -1.171 11.897 1.00 93.00 98 GLY A N 1
ATOM 810 C CA . GLY A 1 98 ? -2.794 -1.385 13.310 1.00 93.00 98 GLY A CA 1
ATOM 811 C C . GLY A 1 98 ? -2.018 -0.230 13.953 1.00 93.00 98 GLY A C 1
ATOM 812 O O . GLY A 1 98 ? -2.271 0.087 15.112 1.00 93.00 98 GLY A O 1
ATOM 813 N N . GLU A 1 99 ? -1.114 0.421 13.215 1.00 92.88 99 GLU A N 1
ATOM 814 C CA . GLU A 1 99 ? -0.392 1.605 13.704 1.00 92.88 99 GLU A CA 1
ATOM 815 C C . GLU A 1 99 ? -1.327 2.809 13.899 1.00 92.88 99 GLU A C 1
ATOM 817 O O . GLU A 1 99 ? -1.234 3.484 14.918 1.00 92.88 99 GLU A O 1
ATOM 822 N N . GLU A 1 100 ? -2.276 3.039 12.986 1.00 93.62 100 GLU A N 1
ATOM 823 C CA . GLU A 1 100 ? -3.276 4.119 13.102 1.00 93.62 100 GLU A CA 1
ATOM 824 C C . GLU A 1 100 ? -4.299 3.893 14.231 1.00 93.62 100 GLU A C 1
ATOM 826 O O . GLU A 1 100 ? -4.968 4.831 14.664 1.00 93.62 100 GLU A O 1
ATOM 831 N N . LEU A 1 101 ? -4.455 2.650 14.695 1.00 89.31 101 LEU A N 1
ATOM 832 C CA . LEU A 1 101 ? -5.405 2.261 15.744 1.00 89.31 101 LEU A CA 1
ATOM 833 C C . LEU A 1 101 ? -4.798 2.214 17.153 1.00 89.31 101 LEU A C 1
ATOM 835 O O . LEU A 1 101 ? -5.514 1.865 18.097 1.00 89.31 101 LEU A O 1
ATOM 839 N N . ARG A 1 102 ? -3.505 2.516 17.298 1.00 80.94 102 ARG A N 1
ATOM 840 C CA . ARG A 1 102 ? -2.849 2.661 18.605 1.00 80.94 102 ARG A CA 1
ATOM 841 C C . ARG A 1 102 ? -3.370 3.870 19.377 1.00 80.94 102 ARG A C 1
ATOM 843 O O . ARG A 1 102 ? -3.543 3.707 20.606 1.00 80.94 102 ARG A O 1
#